Protein AF-A0AA45BXU8-F1 (afdb_monomer_lite)

Secondary structure (DSSP, 8-state):
-EEE-SS-E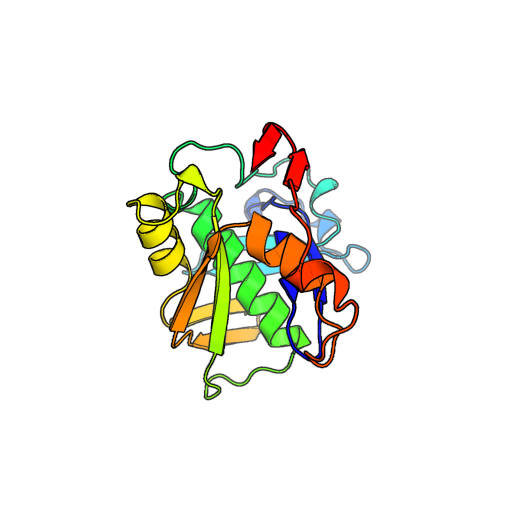EE--SEEEEGGGS-TTSSSSSSSEEEEEETTEEEEEEGGGGG-SS-EESSSSTTGGGSHHHHHHHHHHHHHHHHHHT--TTS-EEEEEEE-GGGTTSHHHHHHHHHHSEEEEEEETTEEEEEEEEEEEEEEHHHHHHHHHHB-TTSSBS-GGGGTS----EEE-SS-EEE-

Structure (mmCIF, N/CA/C/O backbone):
data_AF-A0AA45BXU8-F1
#
_entry.id   AF-A0AA45BXU8-F1
#
loop_
_atom_site.group_PDB
_atom_site.id
_atom_site.type_symbol
_atom_site.label_atom_id
_atom_site.label_alt_id
_atom_site.label_comp_id
_atom_site.label_asym_id
_atom_site.label_entity_id
_atom_site.label_seq_id
_atom_site.pdbx_PDB_ins_code
_atom_site.Cartn_x
_atom_site.Cartn_y
_atom_site.Cartn_z
_atom_site.occupancy
_atom_site.B_iso_or_equiv
_atom_site.auth_seq_id
_atom_site.auth_comp_id
_atom_site.auth_asym_id
_atom_site.auth_atom_id
_atom_site.pdbx_PDB_model_num
ATOM 1 N N . ILE A 1 1 ? -5.504 3.250 -3.584 1.00 83.56 1 ILE A N 1
ATOM 2 C CA . ILE A 1 1 ? -4.511 2.221 -3.214 1.00 83.56 1 ILE A CA 1
ATOM 3 C C . ILE A 1 1 ? -4.875 0.910 -3.882 1.00 83.56 1 ILE A C 1
ATOM 5 O O . ILE A 1 1 ? -6.019 0.474 -3.782 1.00 83.56 1 ILE A O 1
ATOM 9 N N . LYS A 1 2 ? -3.913 0.316 -4.586 1.00 89.00 2 LYS A N 1
ATOM 10 C CA . LYS A 1 2 ? -3.994 -1.038 -5.136 1.00 89.00 2 LYS A CA 1
ATOM 11 C C . LYS A 1 2 ? -3.073 -1.924 -4.294 1.00 89.00 2 LYS A C 1
ATOM 13 O O . LYS A 1 2 ? -2.014 -1.458 -3.895 1.00 89.00 2 LYS A O 1
ATOM 18 N N . GLY A 1 3 ? -3.480 -3.154 -4.011 1.00 89.88 3 GLY A N 1
ATOM 19 C CA . GLY A 1 3 ? -2.660 -4.121 -3.283 1.00 89.88 3 GLY A CA 1
ATOM 20 C C . GLY A 1 3 ? -3.003 -5.543 -3.704 1.00 89.88 3 GLY A C 1
ATOM 21 O O . GLY A 1 3 ? -4.154 -5.824 -4.060 1.00 89.88 3 GLY A O 1
ATOM 22 N N . ARG A 1 4 ? -2.004 -6.424 -3.691 1.00 90.25 4 ARG A N 1
ATOM 23 C CA . ARG A 1 4 ? -2.122 -7.828 -4.088 1.00 90.25 4 ARG A CA 1
ATOM 24 C C . ARG A 1 4 ? -1.185 -8.695 -3.248 1.00 90.25 4 ARG A C 1
ATOM 26 O O . ARG A 1 4 ? -0.083 -8.272 -2.928 1.00 90.25 4 ARG A O 1
ATOM 33 N N . SER A 1 5 ? -1.650 -9.890 -2.926 1.00 88.94 5 SER A N 1
ATOM 34 C CA . SER A 1 5 ? -0.895 -11.047 -2.455 1.00 88.94 5 SER A CA 1
ATOM 35 C C . SER A 1 5 ? -1.182 -12.230 -3.392 1.00 88.94 5 SER A C 1
ATOM 37 O O . SER A 1 5 ? -1.938 -12.089 -4.359 1.00 88.94 5 SER A O 1
ATOM 39 N N . GLU A 1 6 ? -0.627 -13.403 -3.092 1.00 83.94 6 GLU A N 1
ATOM 40 C CA . GLU A 1 6 ? -0.895 -14.644 -3.833 1.00 83.94 6 GLU A CA 1
ATOM 41 C C . GLU A 1 6 ? -2.399 -14.973 -3.906 1.00 83.94 6 GLU A C 1
ATOM 43 O O . GLU A 1 6 ? -2.913 -15.362 -4.951 1.00 83.94 6 GLU A O 1
ATOM 48 N N . VAL A 1 7 ? -3.133 -14.744 -2.812 1.00 87.56 7 VAL A N 1
ATOM 49 C CA . VAL A 1 7 ? -4.525 -15.209 -2.660 1.00 87.56 7 VAL A CA 1
ATOM 50 C C . VAL A 1 7 ? -5.562 -14.087 -2.599 1.00 87.56 7 VAL A C 1
ATOM 52 O O . VAL A 1 7 ? -6.766 -14.354 -2.601 1.00 87.56 7 VAL A O 1
ATOM 55 N N . ALA A 1 8 ? -5.137 -12.825 -2.518 1.00 88.56 8 ALA A N 1
ATOM 56 C CA . ALA A 1 8 ? -6.043 -11.688 -2.404 1.00 88.56 8 ALA A CA 1
ATOM 57 C C . ALA A 1 8 ? -5.556 -10.483 -3.208 1.00 88.56 8 ALA A C 1
ATOM 59 O O . ALA A 1 8 ? -4.375 -10.168 -3.256 1.00 88.56 8 ALA A O 1
ATOM 60 N N . SER A 1 9 ? -6.486 -9.734 -3.791 1.00 89.94 9 SER A N 1
ATOM 61 C CA . SER A 1 9 ? -6.191 -8.443 -4.409 1.00 89.94 9 SER A CA 1
ATOM 62 C C . SER A 1 9 ? -7.320 -7.453 -4.156 1.00 89.94 9 SER A C 1
ATOM 64 O O . SER A 1 9 ? -8.435 -7.816 -3.765 1.00 89.94 9 SER A O 1
ATOM 66 N N . GLY A 1 10 ? -7.035 -6.166 -4.323 1.00 86.06 10 GLY A N 1
ATOM 67 C CA . GLY A 1 10 ? -8.051 -5.143 -4.164 1.00 86.06 10 GLY A CA 1
ATOM 68 C C . GLY A 1 10 ? -7.604 -3.758 -4.586 1.00 86.06 10 GLY A C 1
ATOM 69 O O . GLY A 1 10 ? -6.422 -3.418 -4.585 1.00 86.06 10 GLY A O 1
ATOM 70 N N . VAL A 1 11 ? -8.603 -2.941 -4.908 1.00 87.94 11 VAL A N 1
ATOM 71 C CA . VAL A 1 11 ? -8.450 -1.508 -5.140 1.00 87.94 11 VAL A CA 1
ATOM 72 C C . VAL A 1 11 ? -9.391 -0.783 -4.194 1.00 87.94 11 VAL A C 1
ATOM 74 O O . VAL A 1 11 ? -10.600 -1.029 -4.200 1.00 87.94 11 VAL A O 1
ATOM 77 N N . LEU A 1 12 ? -8.831 0.090 -3.366 1.00 85.75 12 LEU A N 1
ATOM 78 C CA . LEU A 1 12 ? -9.562 0.877 -2.380 1.00 85.75 12 LEU A CA 1
ATOM 79 C C . LEU A 1 12 ? -9.183 2.361 -2.476 1.00 85.75 12 LEU A C 1
ATOM 81 O O . LEU A 1 12 ? -8.068 2.678 -2.902 1.00 85.75 12 LEU A O 1
ATOM 85 N N . PRO A 1 13 ? -10.083 3.293 -2.115 1.00 88.81 13 PRO A N 1
ATOM 86 C CA . PRO A 1 13 ? -9.805 4.724 -2.217 1.00 88.81 13 PRO A CA 1
ATOM 87 C C . PRO A 1 13 ? -8.623 5.157 -1.342 1.00 88.81 13 PRO A C 1
ATOM 89 O O . PRO A 1 13 ? -8.432 4.642 -0.242 1.00 88.81 13 PRO A O 1
ATOM 92 N N . SER A 1 14 ? -7.839 6.128 -1.818 1.00 91.75 14 SER A N 1
ATOM 93 C CA . SER A 1 14 ? -6.721 6.721 -1.065 1.00 91.75 14 SER A CA 1
ATOM 94 C C . SER A 1 14 ? -7.212 7.844 -0.141 1.00 91.75 14 SER A C 1
ATOM 96 O O . SER A 1 14 ? -6.786 8.994 -0.239 1.00 91.75 14 SER A O 1
ATOM 98 N N . LEU A 1 15 ? -8.190 7.490 0.690 1.00 93.56 15 LEU A N 1
ATOM 99 C CA . LEU A 1 15 ? -8.898 8.352 1.630 1.00 93.56 15 LEU A CA 1
ATOM 100 C C . LEU A 1 15 ? -8.886 7.683 3.004 1.00 93.56 15 LEU A C 1
ATOM 102 O O . LEU A 1 15 ? -8.886 6.459 3.060 1.00 93.56 15 LEU A O 1
ATOM 106 N N . VAL A 1 16 ? -8.956 8.443 4.088 1.00 94.44 16 VAL A N 1
ATOM 107 C CA . VAL A 1 16 ? -9.160 7.920 5.448 1.00 94.44 16 VAL A CA 1
ATOM 108 C C . VAL A 1 16 ? -10.005 8.905 6.253 1.00 94.44 16 VAL A C 1
ATOM 110 O O . VAL A 1 16 ? -9.943 10.103 5.999 1.00 94.44 16 VAL A O 1
ATOM 113 N N . ALA A 1 17 ? -10.803 8.426 7.204 1.00 94.88 17 ALA A N 1
ATOM 114 C CA . ALA A 1 17 ? -11.528 9.280 8.147 1.00 94.88 17 ALA A CA 1
ATOM 115 C C . ALA A 1 17 ? -11.187 8.888 9.585 1.00 94.88 17 ALA A C 1
ATOM 117 O O . ALA A 1 17 ? -10.946 7.710 9.859 1.00 94.88 17 ALA A O 1
ATOM 118 N N . PHE A 1 18 ? -11.211 9.843 10.513 1.00 94.75 18 PHE A N 1
ATOM 119 C CA . PHE A 1 18 ? -11.207 9.513 11.936 1.00 94.75 18 PHE A CA 1
ATOM 120 C C . PHE A 1 18 ? -12.594 9.034 12.344 1.00 94.75 18 PHE A C 1
ATOM 122 O O . PHE A 1 18 ? -13.598 9.648 11.990 1.00 94.75 18 PHE A O 1
ATOM 129 N N . LYS A 1 19 ? -12.671 7.969 13.142 1.00 92.19 19 LYS A N 1
ATOM 130 C CA . LYS A 1 19 ? -13.958 7.392 13.553 1.00 92.19 19 LYS A CA 1
ATOM 131 C C . LYS A 1 19 ? -14.836 8.382 14.322 1.00 92.19 19 LYS A C 1
ATOM 133 O O . LYS A 1 19 ? -16.042 8.368 14.134 1.00 92.19 19 LYS A O 1
ATOM 138 N N . LYS A 1 20 ? -14.236 9.269 15.125 1.00 90.31 20 LYS A N 1
ATOM 139 C CA . LYS A 1 20 ? -14.942 10.339 15.858 1.00 90.31 20 LYS A CA 1
ATOM 140 C C . LYS A 1 20 ? -15.700 11.321 14.949 1.00 90.31 20 LYS A C 1
ATOM 142 O O . LYS A 1 20 ? -16.683 11.903 15.390 1.00 90.31 20 LYS A O 1
ATOM 147 N N . ASP A 1 21 ? -15.253 11.475 13.703 1.00 87.56 21 ASP A N 1
ATOM 148 C CA . ASP A 1 21 ? -15.833 12.400 12.724 1.00 87.56 21 ASP A CA 1
ATOM 149 C C . ASP A 1 21 ? -16.851 11.675 11.815 1.00 87.56 21 ASP A C 1
ATOM 151 O O . ASP A 1 21 ? -17.600 12.294 11.061 1.00 87.56 21 ASP A O 1
ATOM 155 N N . VAL A 1 22 ? -16.932 10.341 11.913 1.00 85.00 22 VAL A N 1
ATOM 156 C CA . VAL A 1 22 ? -17.924 9.521 11.213 1.00 85.00 22 VAL A CA 1
ATOM 157 C C . VAL A 1 22 ? -19.119 9.285 12.136 1.00 85.00 22 VAL A C 1
ATOM 159 O O . VAL A 1 22 ? -19.016 8.579 13.134 1.00 85.00 22 VAL A O 1
ATOM 162 N N . GLY A 1 23 ? -20.283 9.839 11.787 1.00 70.69 23 GLY A N 1
ATOM 163 C CA . GLY A 1 23 ? -21.518 9.598 12.542 1.00 70.69 23 GLY A CA 1
ATOM 164 C C . GLY A 1 23 ? -21.863 8.103 12.663 1.00 70.69 23 GLY A C 1
ATOM 165 O O . GLY A 1 23 ? -21.676 7.335 11.714 1.00 70.69 23 GLY A O 1
ATOM 166 N N . GLU A 1 24 ? -22.418 7.695 13.812 1.00 64.88 24 GLU A N 1
ATOM 167 C CA . GLU A 1 24 ? -22.725 6.290 14.160 1.00 64.88 24 GLU A CA 1
ATOM 168 C C . GLU A 1 24 ? -23.607 5.558 13.128 1.00 64.88 24 GLU A C 1
ATOM 170 O O . GLU A 1 24 ? -23.574 4.334 13.008 1.00 64.88 24 GLU A O 1
ATOM 175 N N . SER A 1 25 ? -24.381 6.297 12.334 1.00 56.91 25 SER A N 1
ATOM 176 C CA . SER A 1 25 ? -25.284 5.770 11.311 1.00 56.91 25 SER A CA 1
ATOM 177 C C . SER A 1 25 ? -24.583 5.218 10.060 1.00 56.91 25 SER A C 1
ATOM 179 O O . SER A 1 25 ? -25.216 4.498 9.287 1.00 56.91 25 SER A O 1
ATOM 181 N N . ILE A 1 26 ? -23.290 5.502 9.852 1.00 62.19 26 ILE A N 1
ATOM 182 C CA . ILE A 1 26 ? -22.542 5.079 8.652 1.00 62.19 26 ILE A CA 1
ATOM 183 C C . ILE A 1 26 ? -21.816 3.734 8.853 1.00 62.19 26 ILE A C 1
ATOM 185 O O . ILE A 1 26 ? -21.574 3.016 7.884 1.00 62.19 26 ILE A O 1
ATOM 189 N N . THR A 1 27 ? -21.510 3.327 10.085 1.00 58.97 27 THR A N 1
ATOM 190 C CA . THR A 1 27 ? -20.783 2.074 10.391 1.00 58.97 27 THR A CA 1
ATOM 191 C C . THR A 1 27 ? -21.700 0.853 10.572 1.00 58.97 27 THR A C 1
ATOM 193 O O . THR A 1 27 ? -21.232 -0.278 10.701 1.00 58.97 27 THR A O 1
ATOM 196 N N . GLY A 1 28 ? -23.024 1.043 10.537 1.00 52.50 28 GLY A N 1
ATOM 197 C CA . GLY A 1 28 ? -24.012 -0.016 10.750 1.00 52.50 28 GLY A CA 1
ATOM 198 C C . GLY A 1 28 ? -24.241 -0.932 9.539 1.00 52.50 28 GLY A C 1
ATOM 199 O O . GLY A 1 28 ? -24.921 -0.542 8.596 1.00 52.50 28 GLY A O 1
ATOM 200 N N . LYS A 1 29 ? -23.727 -2.174 9.613 1.00 54.59 29 LYS A N 1
ATOM 201 C CA . LYS A 1 29 ? -24.081 -3.450 8.919 1.00 54.59 29 LYS A CA 1
ATOM 202 C C . LYS A 1 29 ? -24.378 -3.492 7.399 1.00 54.59 29 LYS A C 1
ATOM 204 O O . LYS A 1 29 ? -24.478 -4.591 6.859 1.00 54.59 29 LYS A O 1
ATOM 209 N N . LYS A 1 30 ? -24.489 -2.373 6.681 1.00 61.16 30 LYS A N 1
ATOM 210 C CA . LYS A 1 30 ? -24.724 -2.310 5.222 1.00 61.16 30 LYS A CA 1
ATOM 211 C C . LYS A 1 30 ? -23.638 -1.559 4.448 1.00 61.16 30 LYS A C 1
ATOM 213 O O . LYS A 1 30 ? -23.705 -1.519 3.221 1.00 61.16 30 LYS A O 1
ATOM 218 N N . THR A 1 31 ? -22.647 -0.990 5.125 1.00 73.44 31 THR A N 1
ATOM 219 C CA . THR A 1 31 ? -21.518 -0.304 4.489 1.00 73.44 31 THR A CA 1
ATOM 220 C C . THR A 1 31 ? -20.295 -1.214 4.444 1.00 73.44 31 THR A C 1
ATOM 222 O O . THR A 1 31 ? -20.029 -1.989 5.359 1.00 73.44 31 THR A O 1
ATOM 225 N N . LYS A 1 32 ? -19.531 -1.141 3.352 1.00 85.75 32 LYS A N 1
ATOM 226 C CA . LYS A 1 32 ? -18.240 -1.829 3.184 1.00 85.75 32 LYS A CA 1
ATOM 227 C C . LYS A 1 32 ? -17.118 -1.022 3.841 1.00 85.75 32 LYS A C 1
ATOM 229 O O . LYS A 1 32 ? -16.122 -0.703 3.187 1.00 85.75 32 LYS A O 1
ATOM 234 N N . LEU A 1 33 ? -17.335 -0.652 5.099 1.00 90.00 33 LEU A N 1
ATOM 235 C CA . LEU A 1 33 ? -16.407 0.072 5.959 1.00 90.00 33 LEU A CA 1
ATOM 236 C C . LEU A 1 33 ? -15.994 -0.824 7.121 1.00 90.00 33 LEU A C 1
ATOM 238 O O . LEU A 1 33 ? -16.801 -1.606 7.619 1.00 90.00 33 LEU A O 1
ATOM 242 N N . LYS A 1 34 ? -14.744 -0.680 7.542 1.00 92.44 34 LYS A N 1
ATOM 243 C CA . LYS A 1 34 ? -14.193 -1.294 8.745 1.00 92.44 34 LYS A CA 1
ATOM 244 C C . LYS A 1 34 ? -13.594 -0.219 9.637 1.00 92.44 34 LYS A C 1
ATOM 246 O O . LYS A 1 34 ? -13.279 0.886 9.179 1.00 92.44 34 LYS A O 1
ATOM 251 N N . THR A 1 35 ? -13.437 -0.567 10.901 1.00 94.62 35 THR A N 1
ATOM 252 C CA . THR A 1 35 ? -12.762 0.255 11.901 1.00 94.62 35 THR A CA 1
ATOM 253 C C . THR A 1 35 ? -11.330 -0.220 12.088 1.00 94.62 35 THR A C 1
ATOM 255 O O . THR A 1 35 ? -11.056 -1.421 12.075 1.00 94.62 35 THR A O 1
ATOM 258 N N . TYR A 1 36 ? -10.418 0.732 12.246 1.00 96.56 36 TYR A N 1
ATOM 259 C CA . TYR A 1 36 ? -8.993 0.484 12.415 1.00 96.56 36 TYR A CA 1
ATOM 260 C C . TYR A 1 36 ? -8.477 1.297 13.597 1.00 96.56 36 TYR A C 1
ATOM 262 O O . TYR A 1 36 ? -8.770 2.482 13.681 1.00 96.56 36 TYR A O 1
ATOM 270 N N . GLU A 1 37 ? -7.700 0.700 14.493 1.00 97.62 37 GLU A N 1
ATOM 271 C CA . GLU A 1 37 ? -7.041 1.408 15.594 1.00 97.62 37 GLU A CA 1
ATOM 272 C C . GLU A 1 37 ? -5.526 1.259 15.458 1.00 97.62 37 GLU A C 1
ATOM 274 O O . GLU A 1 37 ? -5.015 0.139 15.340 1.00 97.62 37 GLU A O 1
ATOM 279 N N . ILE A 1 38 ? -4.823 2.389 15.486 1.00 96.94 38 ILE A N 1
ATOM 280 C CA . ILE A 1 38 ? -3.360 2.477 15.454 1.00 96.94 38 ILE A CA 1
ATOM 281 C C . ILE A 1 38 ? -2.954 3.450 16.554 1.00 96.94 38 ILE A C 1
ATOM 283 O O . ILE A 1 38 ? -3.457 4.570 16.588 1.00 96.94 38 ILE A O 1
ATOM 287 N N . GLU A 1 39 ? -2.091 3.006 17.471 1.00 94.56 39 GLU A N 1
ATOM 288 C CA . GLU A 1 39 ? -1.591 3.826 18.591 1.00 94.56 39 GLU A CA 1
ATOM 289 C C . GLU A 1 39 ? -2.713 4.509 19.407 1.00 94.56 39 GLU A C 1
ATOM 291 O O . GLU A 1 39 ? -2.581 5.635 19.875 1.00 94.56 39 GLU A O 1
ATOM 296 N N . GLY A 1 40 ? -3.851 3.823 19.569 1.00 95.06 40 GLY A N 1
ATOM 297 C CA . GLY A 1 40 ? -5.015 4.329 20.307 1.00 95.06 40 GLY A CA 1
ATOM 298 C C . GLY A 1 40 ? -5.902 5.315 19.537 1.00 95.06 40 GLY A C 1
ATOM 299 O O . GLY A 1 40 ? -6.911 5.763 20.077 1.00 95.06 40 GLY A O 1
ATOM 300 N N . ILE A 1 41 ? -5.575 5.638 18.283 1.00 96.88 41 ILE A N 1
ATOM 301 C CA . ILE A 1 41 ? -6.396 6.490 17.416 1.00 96.88 41 ILE A CA 1
ATOM 302 C C . ILE A 1 41 ? -7.253 5.610 16.505 1.00 96.88 41 ILE A C 1
ATOM 304 O O . ILE A 1 41 ? -6.738 4.725 15.819 1.00 96.88 41 ILE A O 1
ATOM 308 N N . GLU A 1 42 ? -8.563 5.868 16.483 1.00 96.00 42 GLU A N 1
ATOM 309 C CA . GLU A 1 42 ? -9.522 5.118 15.672 1.00 96.00 42 GLU A CA 1
ATOM 310 C C . GLU A 1 42 ? -9.823 5.794 14.324 1.00 96.00 42 GLU A C 1
ATOM 312 O O . GLU A 1 42 ? -10.183 6.974 14.241 1.00 96.00 42 GLU A O 1
ATOM 317 N N . TYR A 1 43 ? -9.775 4.991 13.268 1.00 96.19 43 TYR A N 1
ATOM 318 C CA . TYR A 1 43 ? -9.992 5.354 11.877 1.00 96.19 43 TYR A CA 1
ATOM 319 C C . TYR A 1 43 ? -11.090 4.494 11.250 1.00 96.19 43 TYR A C 1
ATOM 321 O O . TYR A 1 43 ? -11.390 3.384 11.700 1.00 96.19 43 TYR A O 1
ATOM 329 N N . VAL A 1 44 ? -11.666 4.997 10.163 1.00 94.31 44 VAL A N 1
ATOM 330 C CA . VAL A 1 44 ? -12.617 4.282 9.312 1.00 94.31 44 VAL A CA 1
ATOM 331 C C . VAL A 1 44 ? -12.077 4.255 7.891 1.00 94.31 44 VAL A C 1
ATOM 333 O O . VAL A 1 44 ? -11.677 5.284 7.339 1.00 94.31 44 VAL A O 1
ATOM 336 N N . TRP A 1 45 ? -12.085 3.067 7.287 1.00 94.50 45 TRP A N 1
ATOM 337 C CA . TRP A 1 45 ? -11.667 2.881 5.903 1.00 94.50 45 TRP A CA 1
ATOM 338 C C . TRP A 1 45 ? -12.391 1.715 5.228 1.00 94.50 45 TRP A C 1
ATOM 340 O O . TRP A 1 45 ? -12.908 0.808 5.880 1.00 94.50 45 TRP A O 1
ATOM 350 N N . GLY A 1 46 ? -12.455 1.746 3.900 1.00 91.88 46 GLY A N 1
ATOM 351 C CA . GLY A 1 46 ? -13.086 0.706 3.096 1.00 91.88 46 GLY A CA 1
ATOM 352 C C . GLY A 1 46 ? -13.635 1.241 1.780 1.00 91.88 46 GLY A C 1
ATOM 353 O O . GLY A 1 46 ? -13.445 2.403 1.430 1.00 91.88 46 GLY A O 1
ATOM 354 N N . LYS A 1 47 ? -14.339 0.392 1.026 1.00 89.75 47 LYS A N 1
ATOM 355 C CA . LYS A 1 47 ? -14.826 0.745 -0.321 1.00 89.75 47 LYS A CA 1
ATOM 356 C C . LYS A 1 47 ? -15.815 1.912 -0.292 1.00 89.75 47 LYS A C 1
ATOM 358 O O . LYS A 1 47 ? -15.835 2.718 -1.213 1.00 89.75 47 LYS A O 1
ATOM 363 N N . ASP A 1 48 ? -16.613 1.994 0.766 1.00 91.00 48 ASP A N 1
ATOM 364 C CA . ASP A 1 48 ? -17.653 3.011 0.929 1.00 91.00 48 ASP A CA 1
ATOM 365 C C . ASP A 1 48 ? -17.150 4.303 1.599 1.00 91.00 48 ASP A C 1
ATOM 367 O O . ASP A 1 48 ? -17.960 5.164 1.931 1.00 91.00 48 ASP A O 1
ATOM 371 N N . ILE A 1 49 ? -15.832 4.480 1.776 1.00 91.25 49 ILE A N 1
ATOM 372 C CA . ILE A 1 49 ? -15.264 5.684 2.416 1.00 91.25 49 ILE A CA 1
ATOM 373 C C . ILE A 1 49 ? -15.601 6.960 1.640 1.00 91.25 49 ILE A C 1
ATOM 375 O O . ILE A 1 49 ? -15.759 8.017 2.230 1.00 91.25 49 ILE A O 1
ATOM 379 N N . THR A 1 50 ? -15.829 6.859 0.330 1.00 89.62 50 THR A N 1
ATOM 380 C CA . THR A 1 50 ? -16.267 7.979 -0.519 1.00 89.62 50 THR A CA 1
ATOM 381 C C . THR A 1 50 ? -17.665 8.506 -0.176 1.00 89.62 50 THR A C 1
ATOM 383 O O . THR A 1 50 ? -18.072 9.529 -0.714 1.00 89.62 50 THR A O 1
ATOM 386 N N . LYS A 1 51 ? -18.433 7.795 0.663 1.00 88.56 51 LYS A N 1
ATOM 387 C CA . LYS A 1 51 ? -19.756 8.220 1.151 1.00 88.56 51 LYS A CA 1
ATOM 388 C C . LYS A 1 51 ? -19.677 8.975 2.482 1.00 88.56 51 LYS A C 1
ATOM 390 O O . LYS A 1 51 ? -20.689 9.507 2.934 1.00 88.56 51 LYS A O 1
ATOM 395 N N . VAL A 1 52 ? -18.510 8.988 3.122 1.00 88.62 52 VAL A N 1
ATOM 396 C CA . VAL A 1 52 ? -18.247 9.762 4.338 1.00 88.62 52 VAL A CA 1
ATOM 397 C C . VAL A 1 52 ? -17.940 11.203 3.930 1.00 88.62 52 VAL A C 1
ATOM 399 O O . VAL A 1 52 ? -17.243 11.425 2.943 1.00 88.62 52 VAL A O 1
ATOM 402 N N . LYS A 1 53 ? -18.486 12.180 4.663 1.00 85.81 53 LYS A N 1
ATOM 403 C CA . LYS A 1 53 ? -18.280 13.607 4.368 1.00 85.81 53 LYS A CA 1
ATOM 404 C C . LYS A 1 53 ? -16.866 14.063 4.721 1.00 85.81 53 LYS A C 1
ATOM 406 O O . LYS A 1 53 ? -16.170 14.600 3.868 1.00 85.81 53 LYS A O 1
ATOM 411 N N . ASP A 1 54 ? -16.456 13.818 5.961 1.00 89.44 54 ASP A N 1
ATOM 412 C CA . ASP A 1 54 ? -15.191 14.304 6.509 1.00 89.44 54 ASP A CA 1
ATOM 413 C C . ASP A 1 54 ? -14.092 13.253 6.308 1.00 89.44 54 ASP A C 1
ATOM 415 O O . ASP A 1 54 ? -13.833 12.399 7.158 1.00 89.44 54 ASP A O 1
ATOM 419 N N . VAL A 1 55 ? -13.493 13.275 5.116 1.00 92.06 55 VAL A N 1
ATOM 420 C CA . VAL A 1 55 ? -12.412 12.369 4.701 1.00 92.06 55 VAL A CA 1
ATOM 421 C C . VAL A 1 55 ? -11.149 13.143 4.347 1.00 92.06 55 VAL A C 1
ATOM 423 O O . VAL A 1 55 ? -11.197 14.240 3.794 1.00 92.06 55 VAL A O 1
ATOM 426 N N . PHE A 1 56 ? -10.004 12.523 4.600 1.00 92.00 56 PHE A N 1
ATOM 427 C CA . PHE A 1 56 ? -8.686 13.050 4.279 1.00 92.00 56 PHE A CA 1
ATOM 428 C C . PHE A 1 56 ? -8.084 12.268 3.116 1.00 92.00 56 PHE A C 1
ATOM 430 O O . PHE A 1 56 ? -7.957 11.044 3.181 1.00 92.00 56 PHE A O 1
ATOM 437 N N . ALA A 1 57 ? -7.696 12.970 2.053 1.00 89.44 57 ALA A N 1
ATOM 438 C CA . ALA A 1 57 ? -6.909 12.400 0.966 1.00 89.44 57 ALA A CA 1
ATOM 439 C C . ALA A 1 57 ? -5.443 12.247 1.382 1.00 89.44 57 ALA A C 1
ATOM 441 O O . ALA A 1 57 ? -4.905 13.112 2.062 1.00 89.44 57 ALA A O 1
ATOM 442 N N . THR A 1 58 ? -4.780 11.174 0.947 1.00 86.00 58 THR A N 1
ATOM 443 C CA . THR A 1 58 ? -3.377 10.890 1.321 1.00 86.00 58 THR A CA 1
ATOM 444 C C . THR A 1 58 ? -2.380 11.009 0.164 1.00 86.00 58 THR A C 1
ATOM 446 O O . THR A 1 58 ? -1.194 10.759 0.345 1.00 86.00 58 THR A O 1
ATOM 449 N N . TYR A 1 59 ? -2.836 11.367 -1.040 1.00 77.69 59 TYR A N 1
ATOM 450 C CA . TYR A 1 59 ? -2.043 11.271 -2.276 1.00 77.69 59 TYR A CA 1
ATOM 451 C C . TYR A 1 59 ? -1.550 12.612 -2.842 1.00 77.69 59 TYR A C 1
ATOM 453 O O . TYR A 1 59 ? -0.712 12.595 -3.740 1.00 77.69 59 TYR A O 1
ATOM 461 N N . GLY A 1 60 ? -2.061 13.747 -2.350 1.00 71.44 60 GLY A N 1
ATOM 462 C CA . GLY A 1 60 ? -1.878 15.068 -2.972 1.00 71.44 60 GLY A CA 1
ATOM 463 C C . GLY A 1 60 ? -0.785 15.960 -2.375 1.00 71.44 60 GLY A C 1
ATOM 464 O O . GLY A 1 60 ? -0.653 17.103 -2.803 1.00 71.44 60 GLY A O 1
ATOM 465 N N . PHE A 1 61 ? -0.029 15.486 -1.384 1.00 73.62 61 PHE A N 1
ATOM 466 C CA . PHE A 1 61 ? 0.964 16.305 -0.683 1.00 73.62 61 PHE A CA 1
ATOM 467 C C . PHE A 1 61 ? 2.373 16.121 -1.256 1.00 73.62 61 PHE A C 1
ATOM 469 O O . PHE A 1 61 ? 2.791 15.004 -1.564 1.00 73.62 61 PHE A O 1
ATOM 476 N N . GLN A 1 62 ? 3.126 17.220 -1.344 1.00 72.81 62 GLN A N 1
ATOM 477 C CA . GLN A 1 62 ? 4.582 17.164 -1.492 1.00 72.81 62 GLN A CA 1
ATOM 478 C C . GLN A 1 62 ? 5.167 16.447 -0.268 1.00 72.81 62 GLN A C 1
ATOM 480 O O . GLN A 1 62 ? 4.719 16.697 0.848 1.00 72.81 62 GLN A O 1
ATOM 485 N N . ASN A 1 63 ? 6.129 15.542 -0.466 1.00 83.81 63 ASN A N 1
ATOM 486 C CA . ASN A 1 63 ? 6.683 14.687 0.597 1.00 83.81 63 ASN A CA 1
ATOM 487 C C . ASN A 1 63 ? 5.646 13.798 1.317 1.00 83.81 63 ASN A C 1
ATOM 489 O O . ASN A 1 63 ? 5.817 13.474 2.493 1.00 83.81 63 ASN A O 1
ATOM 493 N N . ARG A 1 64 ? 4.592 13.353 0.612 1.00 87.31 64 ARG A N 1
ATOM 494 C CA . ARG A 1 64 ? 3.506 12.509 1.156 1.00 87.31 64 ARG A CA 1
ATOM 495 C C . ARG A 1 64 ? 3.964 11.330 2.019 1.00 87.31 64 ARG A C 1
ATOM 497 O O . ARG A 1 64 ? 3.257 10.979 2.950 1.00 87.31 64 ARG A O 1
ATOM 504 N N . TYR A 1 65 ? 5.125 10.729 1.758 1.00 92.62 65 TYR A N 1
ATOM 505 C CA . TYR A 1 65 ? 5.630 9.582 2.527 1.00 92.62 65 TYR A CA 1
ATOM 506 C C . TYR A 1 65 ? 5.963 9.939 3.987 1.00 92.62 65 TYR A C 1
ATOM 508 O O . TYR A 1 65 ? 5.880 9.093 4.879 1.00 92.62 65 TYR A O 1
ATOM 516 N N . LYS A 1 66 ? 6.269 11.212 4.265 1.00 92.44 66 LYS A N 1
ATOM 517 C CA . LYS A 1 66 ? 6.499 11.716 5.625 1.00 92.44 66 LYS A CA 1
ATOM 518 C C . LYS A 1 66 ? 5.194 12.040 6.357 1.00 92.44 66 LYS A C 1
ATOM 520 O O . LYS A 1 66 ? 5.198 12.087 7.588 1.00 92.44 66 LYS A O 1
ATOM 525 N N . GLU A 1 67 ? 4.088 12.205 5.633 1.00 93.31 67 GLU A N 1
ATOM 526 C CA . GLU A 1 67 ? 2.809 12.616 6.206 1.00 93.31 67 GLU A CA 1
ATOM 527 C C . GLU A 1 67 ? 2.211 11.527 7.112 1.00 93.31 67 GLU A C 1
ATOM 529 O O . GLU A 1 67 ? 2.075 10.371 6.691 1.00 93.31 67 GLU A O 1
ATOM 534 N N . PRO A 1 68 ? 1.769 11.865 8.339 1.00 92.81 68 PRO A N 1
ATOM 535 C CA . PRO A 1 68 ? 1.219 10.885 9.276 1.00 92.81 68 PRO A CA 1
ATOM 536 C C . PRO A 1 68 ? 0.067 10.058 8.693 1.00 92.81 68 PRO A C 1
ATOM 538 O O . PRO A 1 68 ? 0.026 8.838 8.853 1.00 92.81 68 PRO A O 1
ATOM 541 N N . LEU A 1 69 ? -0.845 10.696 7.952 1.00 93.31 69 LEU A N 1
ATOM 542 C CA . LEU A 1 69 ? -1.996 10.010 7.358 1.00 93.31 69 LEU A CA 1
ATOM 543 C C . LEU A 1 69 ? -1.607 9.043 6.231 1.00 93.31 69 LEU A C 1
ATOM 545 O O . LE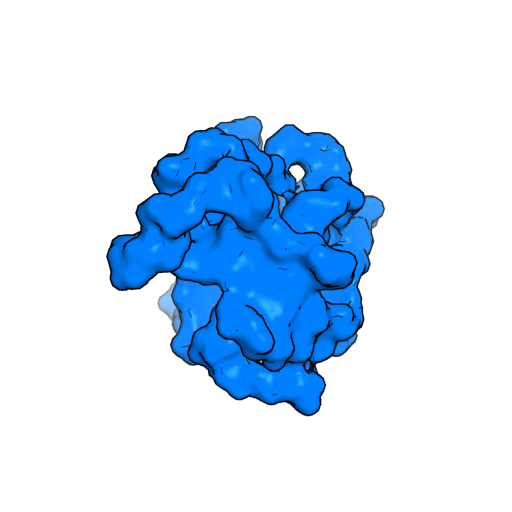U A 1 69 ? -2.312 8.058 6.011 1.00 93.31 69 LEU A O 1
ATOM 549 N N . TYR A 1 70 ? -0.482 9.274 5.548 1.00 93.88 70 TYR A N 1
ATOM 550 C CA . TYR A 1 70 ? 0.047 8.324 4.572 1.00 93.88 70 TYR A CA 1
ATOM 551 C C . TYR A 1 70 ? 0.518 7.039 5.264 1.00 93.88 70 TYR A C 1
ATOM 553 O O . TYR A 1 70 ? 0.162 5.935 4.840 1.00 93.88 70 TYR A O 1
ATOM 561 N N . LYS A 1 71 ? 1.251 7.175 6.376 1.00 94.81 71 LYS A N 1
ATOM 562 C CA . LYS 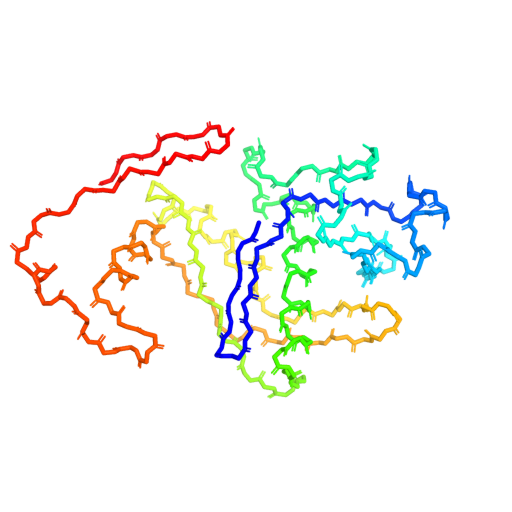A 1 71 ? 1.739 6.043 7.184 1.00 94.81 71 LYS A CA 1
ATOM 563 C C . LYS A 1 71 ? 0.594 5.242 7.804 1.00 94.81 71 LYS A C 1
ATOM 565 O O . LYS A 1 71 ? 0.588 4.010 7.748 1.00 94.81 71 LYS A O 1
ATOM 570 N N . VAL A 1 72 ? -0.413 5.944 8.327 1.00 95.75 72 VAL A N 1
ATOM 571 C CA . VAL A 1 72 ? -1.652 5.344 8.845 1.00 95.75 72 VAL A CA 1
ATOM 572 C C . VAL A 1 72 ? -2.336 4.520 7.764 1.00 95.75 72 VAL A C 1
ATOM 574 O O . VAL A 1 72 ? -2.615 3.340 7.968 1.00 95.75 72 VAL A O 1
ATOM 577 N N . LEU A 1 73 ? -2.585 5.114 6.595 1.00 95.31 73 LEU A N 1
ATOM 578 C CA . LEU A 1 73 ? -3.309 4.426 5.536 1.00 95.31 73 LEU A CA 1
ATOM 579 C C . LEU A 1 73 ? -2.520 3.234 4.974 1.00 95.31 73 LEU A C 1
ATOM 581 O O . LEU A 1 73 ? -3.117 2.213 4.635 1.00 95.31 73 LEU A O 1
ATOM 585 N N . THR A 1 74 ? -1.191 3.333 4.934 1.00 95.12 74 THR A N 1
ATOM 586 C CA . THR A 1 74 ? -0.309 2.219 4.563 1.00 95.12 74 THR A CA 1
ATOM 587 C C . THR A 1 74 ? -0.439 1.056 5.545 1.00 95.12 74 THR A C 1
ATOM 589 O O . THR A 1 74 ? -0.708 -0.071 5.131 1.00 95.12 74 THR A O 1
ATOM 592 N N . SER A 1 75 ? -0.368 1.334 6.849 1.00 96.25 75 SER A N 1
ATOM 593 C CA . SER A 1 75 ? -0.547 0.317 7.895 1.00 96.25 75 SER A CA 1
ATOM 594 C C . SER A 1 75 ? -1.936 -0.332 7.838 1.00 96.25 75 SER A C 1
ATOM 596 O O . SER A 1 75 ? -2.069 -1.550 7.957 1.00 96.25 75 SER A O 1
ATOM 598 N N . ILE A 1 76 ? -2.982 0.465 7.596 1.00 96.25 76 ILE A N 1
ATOM 599 C CA . ILE A 1 76 ? -4.357 -0.013 7.394 1.00 96.25 76 ILE A CA 1
ATOM 600 C C . ILE A 1 76 ? -4.445 -0.945 6.175 1.00 96.25 76 ILE A C 1
ATOM 602 O O . ILE A 1 76 ? -5.063 -2.010 6.255 1.00 96.25 76 ILE A O 1
ATOM 606 N N . ALA A 1 77 ? -3.834 -0.562 5.050 1.00 94.62 77 ALA A N 1
ATOM 607 C CA . ALA A 1 77 ? -3.848 -1.350 3.822 1.00 94.62 77 ALA A CA 1
ATOM 608 C C . ALA A 1 77 ? -3.106 -2.686 3.987 1.00 94.62 77 ALA A C 1
ATOM 610 O O . ALA A 1 77 ? -3.633 -3.719 3.566 1.00 94.62 77 ALA A O 1
ATOM 611 N N . LEU A 1 78 ? -1.944 -2.681 4.651 1.00 95.25 78 LEU A N 1
ATOM 612 C CA . LEU A 1 78 ? -1.202 -3.895 5.004 1.00 95.25 78 LEU A CA 1
ATOM 613 C C . LEU A 1 78 ? -2.044 -4.822 5.883 1.00 95.25 78 LEU A C 1
ATOM 615 O O . LEU A 1 78 ? -2.194 -5.997 5.560 1.00 95.25 78 LEU A O 1
ATOM 619 N N . ALA A 1 79 ? -2.655 -4.300 6.948 1.00 95.38 79 ALA A N 1
ATOM 620 C CA . ALA A 1 79 ? -3.479 -5.100 7.851 1.00 95.38 79 ALA A CA 1
ATOM 621 C C . ALA A 1 79 ? -4.717 -5.698 7.155 1.00 95.38 79 ALA A C 1
ATOM 623 O O . ALA A 1 79 ? -5.053 -6.863 7.378 1.00 95.38 79 ALA A O 1
ATOM 624 N N . ASP A 1 80 ? -5.397 -4.937 6.288 1.00 93.75 80 ASP A N 1
ATOM 625 C CA . ASP A 1 80 ? -6.548 -5.444 5.529 1.00 93.75 80 ASP A CA 1
ATOM 626 C C . ASP A 1 80 ? -6.145 -6.544 4.533 1.00 93.75 80 ASP A C 1
ATOM 628 O O . ASP A 1 80 ? -6.847 -7.555 4.417 1.00 93.75 80 ASP A O 1
ATOM 632 N N . LEU A 1 81 ? -5.009 -6.383 3.846 1.00 93.75 81 LEU A N 1
ATOM 633 C CA . LEU A 1 81 ? -4.491 -7.393 2.925 1.00 93.75 81 LEU A CA 1
ATOM 634 C C . LEU A 1 81 ? -4.004 -8.644 3.668 1.00 93.75 81 LEU A C 1
ATOM 636 O O . LEU A 1 81 ? -4.327 -9.758 3.248 1.00 93.75 81 LEU A O 1
ATOM 640 N N . ALA A 1 82 ? -3.307 -8.477 4.791 1.00 93.94 82 ALA A N 1
ATOM 641 C CA . ALA A 1 82 ? -2.855 -9.563 5.656 1.00 93.94 82 ALA A CA 1
ATOM 642 C C . ALA A 1 82 ? -4.032 -10.410 6.156 1.00 93.94 82 ALA A C 1
ATOM 644 O O . ALA A 1 82 ? -4.000 -11.635 6.057 1.00 93.94 82 ALA A O 1
ATOM 645 N N . LEU A 1 83 ? -5.127 -9.773 6.592 1.00 93.19 83 LEU A N 1
ATOM 646 C CA . LEU A 1 83 ? -6.350 -10.474 6.995 1.00 93.19 83 LEU A CA 1
ATOM 647 C C . LEU A 1 83 ? -6.969 -11.292 5.860 1.00 93.19 83 LEU A C 1
ATOM 649 O O . LEU A 1 83 ? -7.362 -12.438 6.076 1.00 93.19 83 LEU A O 1
ATOM 653 N N . LYS A 1 84 ? -7.069 -10.715 4.657 1.00 91.81 84 LYS A N 1
ATOM 654 C CA . LYS A 1 84 ? -7.602 -11.420 3.478 1.00 91.81 84 LYS A CA 1
ATOM 655 C C . LYS A 1 84 ? -6.719 -12.596 3.069 1.00 91.81 84 LYS A C 1
ATOM 657 O O . LYS A 1 84 ? -7.239 -13.610 2.614 1.00 91.81 84 LYS A O 1
ATOM 662 N N . SER A 1 85 ? -5.414 -12.453 3.272 1.00 92.69 85 SER A N 1
ATOM 663 C CA . SER A 1 85 ? -4.401 -13.443 2.903 1.00 92.69 85 SER A CA 1
ATOM 664 C C . SER A 1 85 ? -4.086 -14.435 4.022 1.00 92.69 85 SER A C 1
ATOM 666 O O . SER A 1 85 ? -3.310 -15.354 3.812 1.00 92.69 85 SER A O 1
ATOM 668 N N . LYS A 1 86 ? -4.714 -14.279 5.196 1.00 93.31 86 LYS A N 1
ATOM 669 C CA . LYS A 1 86 ? -4.505 -15.103 6.398 1.00 93.31 86 LYS A CA 1
ATOM 670 C C . LYS A 1 86 ? -3.049 -15.144 6.892 1.00 93.31 86 LYS A C 1
ATOM 672 O O . LYS A 1 86 ? -2.668 -16.117 7.542 1.00 93.31 86 LYS A O 1
ATOM 677 N N . VAL A 1 87 ? -2.293 -14.074 6.643 1.00 92.81 87 VAL A N 1
ATOM 678 C CA . VAL A 1 87 ? -0.917 -13.900 7.133 1.00 92.81 87 VAL A CA 1
ATOM 679 C C . VAL A 1 87 ? -0.901 -14.020 8.657 1.00 92.81 87 VAL A C 1
ATOM 681 O O . VAL A 1 87 ? -1.724 -13.409 9.350 1.00 92.81 87 VAL A O 1
ATOM 684 N N . GLN A 1 88 ? 0.010 -14.836 9.169 1.00 91.50 88 GLN A N 1
ATOM 685 C CA . GLN A 1 88 ? 0.287 -14.995 10.587 1.00 91.50 88 GLN A CA 1
ATOM 686 C C . GLN A 1 88 ? 1.363 -13.998 11.038 1.00 91.50 88 GLN A C 1
ATOM 688 O O . GLN A 1 88 ? 2.218 -13.606 10.250 1.00 91.50 88 GLN A O 1
ATOM 693 N N . PRO A 1 89 ? 1.390 -13.617 12.327 1.00 88.00 89 PRO A N 1
ATOM 694 C CA . PRO A 1 89 ? 2.421 -12.721 12.856 1.00 88.00 89 PRO A CA 1
ATOM 695 C C . PRO A 1 89 ? 3.865 -13.233 12.735 1.00 88.00 89 PRO A C 1
ATOM 697 O O . PRO A 1 89 ? 4.786 -12.455 12.949 1.00 88.00 89 PRO A O 1
ATOM 700 N N . THR A 1 90 ? 4.050 -14.532 12.496 1.00 89.81 90 THR A N 1
ATOM 701 C CA . THR A 1 90 ? 5.353 -15.195 12.335 1.00 89.81 90 THR A CA 1
ATOM 702 C C . THR A 1 90 ? 5.795 -15.311 10.881 1.00 89.81 90 THR A C 1
ATOM 704 O O . THR A 1 90 ? 6.891 -15.802 10.641 1.00 89.81 90 THR A O 1
ATOM 707 N N . ASP A 1 91 ? 4.938 -14.944 9.929 1.00 92.25 91 ASP A N 1
ATOM 708 C CA . ASP A 1 91 ? 5.264 -15.052 8.512 1.00 92.25 91 ASP A CA 1
ATOM 709 C C . ASP A 1 91 ? 6.204 -13.911 8.112 1.00 92.25 91 ASP A C 1
ATOM 711 O O . ASP A 1 91 ? 6.004 -12.759 8.506 1.00 92.25 91 ASP A O 1
ATOM 715 N N . GLU A 1 92 ? 7.201 -14.231 7.294 1.00 87.75 92 GLU A N 1
ATOM 716 C CA . GLU A 1 92 ? 8.067 -13.238 6.665 1.00 87.75 92 GLU A CA 1
ATOM 717 C C . GLU A 1 92 ? 7.298 -12.553 5.530 1.00 87.75 92 GLU A C 1
ATOM 719 O O . GLU A 1 92 ? 6.801 -13.209 4.609 1.00 87.75 92 GLU A O 1
ATOM 724 N N . VAL A 1 93 ? 7.173 -11.226 5.593 1.00 95.12 93 VAL A N 1
ATOM 725 C CA . VAL A 1 93 ? 6.481 -10.444 4.561 1.00 95.12 93 VAL A CA 1
ATOM 726 C C . VAL A 1 93 ? 7.482 -9.581 3.811 1.00 95.12 93 VAL A C 1
ATOM 728 O O . VAL A 1 93 ? 8.125 -8.708 4.391 1.00 95.12 93 VAL A O 1
ATOM 731 N N . ILE A 1 94 ? 7.552 -9.791 2.499 1.00 96.50 94 ILE A N 1
ATOM 732 C CA . ILE A 1 94 ? 8.254 -8.910 1.567 1.00 96.50 94 ILE A CA 1
ATOM 733 C C . ILE A 1 94 ? 7.220 -8.000 0.908 1.00 96.50 94 ILE A C 1
ATOM 735 O O . ILE A 1 94 ? 6.213 -8.467 0.368 1.00 96.50 94 ILE A O 1
ATOM 739 N N . VAL A 1 95 ? 7.463 -6.693 0.935 1.00 96.75 95 VAL A N 1
ATOM 740 C CA . VAL A 1 95 ? 6.633 -5.705 0.244 1.00 96.75 95 VAL A CA 1
ATOM 741 C C . VAL A 1 95 ? 7.349 -5.231 -1.010 1.00 96.75 95 VAL A C 1
ATOM 743 O O . VAL A 1 95 ? 8.433 -4.663 -0.948 1.00 96.75 95 VAL A O 1
ATOM 746 N N . ILE A 1 96 ? 6.693 -5.392 -2.156 1.00 95.25 96 ILE A N 1
ATOM 747 C CA . ILE A 1 96 ? 7.123 -4.789 -3.418 1.00 95.25 96 ILE A CA 1
ATOM 748 C C . ILE A 1 96 ? 6.185 -3.622 -3.714 1.00 95.25 96 ILE A C 1
ATOM 750 O O . ILE A 1 96 ? 4.966 -3.792 -3.793 1.00 95.25 96 ILE A O 1
ATOM 754 N N . THR A 1 97 ? 6.741 -2.425 -3.859 1.00 94.56 97 THR A N 1
ATOM 755 C CA . THR A 1 97 ? 5.984 -1.202 -4.155 1.00 94.56 97 THR A CA 1
ATOM 756 C C . THR A 1 97 ? 6.782 -0.297 -5.090 1.00 94.56 97 THR A C 1
ATOM 758 O O . THR A 1 97 ? 7.886 -0.644 -5.513 1.00 94.56 97 THR A O 1
ATOM 761 N N . GLY A 1 98 ? 6.229 0.858 -5.458 1.00 92.00 98 GLY A N 1
ATOM 762 C CA . GLY A 1 98 ? 6.901 1.747 -6.391 1.00 92.00 98 GLY A CA 1
ATOM 763 C C . GLY A 1 98 ? 6.621 3.228 -6.221 1.00 92.00 98 GLY A C 1
ATOM 764 O O . GLY A 1 98 ? 5.571 3.649 -5.726 1.00 92.00 98 GLY A O 1
ATOM 765 N N . VAL A 1 99 ? 7.584 4.005 -6.701 1.00 91.81 99 VAL A N 1
ATOM 766 C CA . VAL A 1 99 ? 7.557 5.468 -6.781 1.00 91.81 99 VAL A CA 1
ATOM 767 C C . VAL A 1 99 ? 7.579 5.911 -8.251 1.00 91.81 99 VAL A C 1
ATOM 769 O O . VAL A 1 99 ? 7.980 5.121 -9.113 1.00 91.81 99 VAL A O 1
ATOM 772 N N . PRO A 1 100 ? 7.152 7.146 -8.563 1.00 89.44 100 PRO A N 1
ATOM 773 C CA . PRO A 1 100 ? 7.437 7.774 -9.848 1.00 89.44 100 PRO A CA 1
ATOM 774 C C . PRO A 1 100 ? 8.915 7.638 -10.236 1.00 89.44 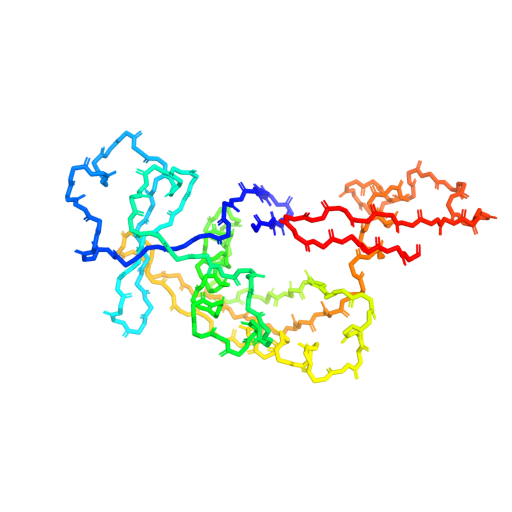100 PRO A C 1
ATOM 776 O O . PRO A 1 100 ? 9.798 7.640 -9.375 1.00 89.44 100 PRO A O 1
ATOM 779 N N . SER A 1 101 ? 9.200 7.524 -11.530 1.00 89.62 101 SER A N 1
ATOM 780 C CA . SER A 1 101 ? 10.545 7.203 -12.029 1.00 89.62 101 SER A CA 1
ATOM 781 C C . SER A 1 101 ? 11.610 8.214 -11.602 1.00 89.62 101 SER A C 1
ATOM 783 O O . SER A 1 101 ? 12.734 7.834 -11.281 1.00 89.62 101 SER A O 1
ATOM 785 N N . ASN A 1 102 ? 11.246 9.494 -11.508 1.00 89.81 102 ASN A N 1
ATOM 786 C CA . ASN A 1 102 ? 12.125 10.569 -11.038 1.00 89.81 102 ASN A CA 1
ATOM 787 C C . ASN A 1 102 ? 12.409 10.545 -9.519 1.00 89.81 102 ASN A C 1
ATOM 789 O O . ASN A 1 102 ? 13.315 11.245 -9.070 1.00 89.81 102 ASN A O 1
ATOM 793 N N . GLU A 1 103 ? 11.663 9.767 -8.729 1.00 91.75 103 GLU A N 1
ATOM 794 C CA . GLU A 1 103 ? 11.879 9.596 -7.285 1.00 91.75 103 GLU A CA 1
ATOM 795 C C . GLU A 1 103 ? 12.792 8.396 -6.966 1.00 91.75 103 GLU A C 1
ATOM 797 O O . GLU A 1 103 ? 13.236 8.241 -5.822 1.00 91.75 103 GLU A O 1
ATOM 802 N N . ILE A 1 104 ? 13.124 7.554 -7.949 1.00 93.94 104 ILE A N 1
ATOM 803 C CA . ILE A 1 104 ? 14.008 6.401 -7.744 1.00 93.94 104 ILE A CA 1
ATOM 804 C C . ILE A 1 104 ? 15.422 6.851 -7.375 1.00 93.94 104 ILE A C 1
ATOM 806 O O . ILE A 1 104 ? 16.006 7.728 -8.005 1.00 93.94 104 ILE A O 1
ATOM 810 N N . GLY A 1 105 ? 15.977 6.237 -6.325 1.00 92.25 105 GLY A N 1
ATOM 811 C CA . GLY A 1 105 ? 17.299 6.582 -5.793 1.00 92.25 105 GLY A CA 1
ATOM 812 C C . GLY A 1 105 ? 17.347 7.902 -5.015 1.00 92.25 105 GLY A C 1
ATOM 813 O O . GLY A 1 105 ? 18.428 8.325 -4.611 1.00 92.25 105 GLY A O 1
ATOM 814 N N . THR A 1 106 ? 16.203 8.552 -4.789 1.00 94.62 106 THR A N 1
ATOM 815 C CA . THR A 1 106 ? 16.106 9.797 -4.011 1.00 94.62 106 THR A CA 1
ATOM 816 C C . THR A 1 106 ? 15.668 9.538 -2.565 1.00 94.62 106 THR A C 1
ATOM 818 O O . THR A 1 106 ? 15.310 8.418 -2.193 1.00 94.62 106 THR A O 1
ATOM 821 N N . GLU A 1 107 ? 15.653 10.587 -1.735 1.00 95.19 107 GLU A N 1
ATOM 822 C CA . GLU A 1 107 ? 15.144 10.514 -0.357 1.00 95.19 107 GLU A CA 1
ATOM 823 C C . GLU A 1 107 ? 13.681 10.047 -0.303 1.00 95.19 107 GLU A C 1
ATOM 825 O O . GLU A 1 107 ? 13.333 9.264 0.571 1.00 95.19 107 GLU A O 1
ATOM 830 N N . ALA A 1 108 ? 12.859 10.414 -1.290 1.00 93.19 108 ALA A N 1
ATOM 831 C CA . ALA A 1 108 ? 11.465 9.989 -1.377 1.00 93.19 108 ALA A CA 1
ATOM 832 C C . ALA A 1 108 ? 11.308 8.454 -1.424 1.00 93.19 108 ALA A C 1
ATOM 834 O O . ALA A 1 108 ? 10.434 7.903 -0.754 1.00 93.19 108 ALA A O 1
ATOM 835 N N . ALA A 1 109 ? 12.179 7.744 -2.151 1.00 95.00 109 ALA A N 1
ATOM 836 C CA . ALA A 1 109 ? 12.181 6.280 -2.163 1.00 95.00 109 ALA A CA 1
ATOM 837 C C . ALA A 1 109 ? 12.562 5.694 -0.791 1.00 95.00 109 ALA A C 1
ATOM 839 O O . ALA A 1 109 ? 11.957 4.715 -0.351 1.00 95.00 109 ALA A O 1
ATOM 840 N N . ASN A 1 110 ? 13.518 6.316 -0.094 1.00 96.25 110 ASN A N 1
ATOM 841 C CA . ASN A 1 110 ? 13.921 5.909 1.255 1.00 96.25 110 ASN A CA 1
ATOM 842 C C . ASN A 1 110 ? 12.823 6.192 2.289 1.00 96.25 110 ASN A C 1
ATOM 844 O O . ASN A 1 110 ? 12.574 5.362 3.160 1.00 96.25 110 ASN A O 1
ATOM 848 N N . ASP A 1 111 ? 12.129 7.323 2.172 1.00 96.12 111 ASP A N 1
ATOM 849 C CA . ASP A 1 111 ? 10.993 7.657 3.026 1.00 96.12 111 ASP A CA 1
ATOM 850 C C . ASP A 1 111 ? 9.860 6.650 2.842 1.00 96.12 111 ASP A C 1
ATOM 852 O O . ASP A 1 111 ? 9.301 6.175 3.830 1.00 96.12 111 ASP A O 1
ATOM 856 N N . LEU A 1 112 ? 9.537 6.287 1.592 1.00 95.94 112 LEU A N 1
ATOM 857 C CA . LEU A 1 112 ? 8.537 5.260 1.309 1.00 95.94 112 LEU A CA 1
ATOM 858 C C . LEU A 1 112 ? 8.950 3.910 1.894 1.00 95.94 112 LEU A C 1
ATOM 860 O O . LEU A 1 112 ? 8.125 3.238 2.511 1.00 95.94 112 LEU A O 1
ATOM 864 N N . LYS A 1 113 ? 10.220 3.531 1.733 1.00 97.00 113 LYS A N 1
ATOM 865 C CA . LYS A 1 113 ? 10.777 2.308 2.311 1.00 97.00 113 LYS A CA 1
ATOM 866 C C . LYS A 1 113 ? 10.560 2.273 3.829 1.00 97.00 113 LYS A C 1
ATOM 868 O O . LYS A 1 113 ? 9.945 1.338 4.336 1.00 97.00 113 LYS A O 1
ATOM 873 N N . ALA A 1 114 ? 10.916 3.353 4.520 1.00 96.50 114 ALA A N 1
ATOM 874 C CA . ALA A 1 114 ? 10.736 3.493 5.963 1.00 96.50 114 ALA A CA 1
ATOM 875 C C . ALA A 1 114 ? 9.263 3.491 6.421 1.00 96.50 114 ALA A C 1
ATOM 877 O O . ALA A 1 114 ? 8.991 3.230 7.591 1.00 96.50 114 ALA A O 1
ATOM 878 N N . VAL A 1 115 ? 8.299 3.792 5.541 1.00 96.56 115 VAL A N 1
ATOM 879 C CA . VAL A 1 115 ? 6.867 3.661 5.868 1.00 96.56 115 VAL A CA 1
ATOM 880 C C . VAL A 1 115 ? 6.440 2.198 5.979 1.00 96.56 115 VAL A C 1
ATOM 882 O O . VAL A 1 115 ? 5.533 1.911 6.757 1.00 96.56 115 VAL A O 1
ATOM 885 N N . PHE A 1 116 ? 7.035 1.305 5.189 1.00 97.12 116 PHE A N 1
ATOM 886 C CA . PHE A 1 116 ? 6.644 -0.104 5.113 1.00 97.12 116 PHE A CA 1
ATOM 887 C C . PHE A 1 116 ? 7.491 -1.029 5.985 1.00 97.12 116 PHE A C 1
ATOM 889 O O . PHE A 1 116 ? 7.029 -2.118 6.295 1.00 97.12 116 PHE A O 1
ATOM 896 N N . GLU A 1 117 ? 8.724 -0.655 6.320 1.00 95.88 117 GLU A N 1
ATOM 897 C CA . GLU A 1 117 ? 9.631 -1.534 7.060 1.00 95.88 117 GLU A CA 1
ATOM 898 C C . GLU A 1 117 ? 9.215 -1.742 8.522 1.00 95.88 117 GLU A C 1
ATOM 900 O O . GLU A 1 117 ? 8.841 -0.807 9.236 1.00 95.88 117 GLU A O 1
ATOM 905 N N . GLY A 1 118 ? 9.381 -2.980 8.994 1.00 94.81 118 GLY A N 1
ATOM 906 C CA . GLY A 1 118 ? 9.217 -3.350 10.393 1.00 94.81 118 GLY A CA 1
ATOM 907 C C . GLY A 1 118 ? 7.805 -3.790 10.775 1.00 94.81 118 GLY A C 1
ATOM 908 O O . GLY A 1 118 ? 7.009 -4.268 9.964 1.00 94.81 118 GLY A O 1
ATOM 909 N N . LEU A 1 119 ? 7.515 -3.697 12.075 1.00 94.94 119 LEU A N 1
ATOM 910 C CA . LEU A 1 119 ? 6.303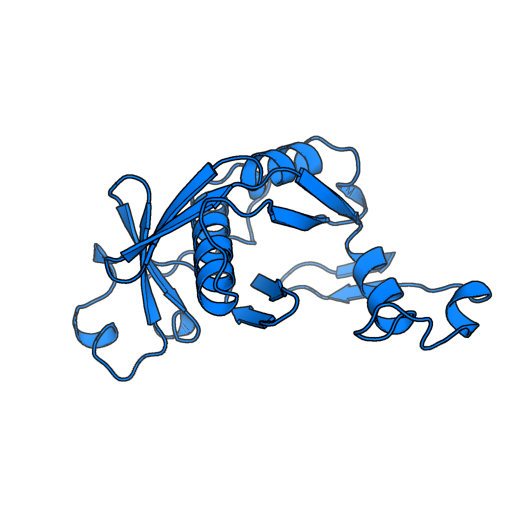 -4.254 12.664 1.00 94.94 119 LEU A CA 1
ATOM 911 C C . LEU A 1 119 ? 5.131 -3.268 12.609 1.00 94.94 119 LEU A C 1
ATOM 913 O O . LEU A 1 119 ? 5.084 -2.288 13.353 1.00 94.94 119 LEU A O 1
ATOM 917 N N . HIS A 1 120 ? 4.099 -3.625 11.852 1.00 96.38 120 HIS A N 1
ATOM 918 C CA . HIS A 1 120 ? 2.811 -2.941 11.852 1.00 96.38 120 HIS A CA 1
ATOM 919 C C . HIS A 1 120 ? 1.827 -3.660 12.774 1.00 96.38 120 HIS A C 1
ATOM 921 O O . HIS A 1 120 ? 1.476 -4.818 12.545 1.00 96.38 120 HIS A O 1
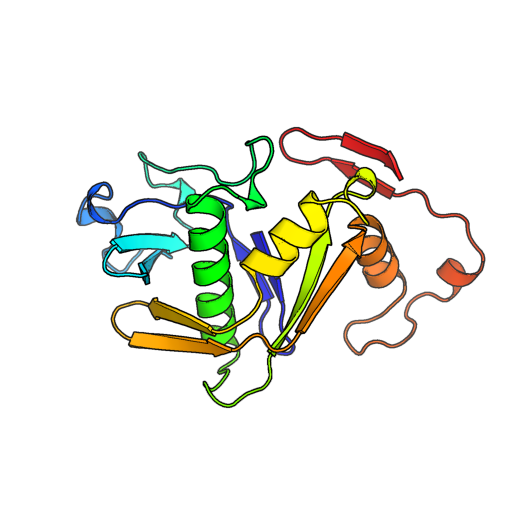ATOM 927 N N . THR A 1 121 ? 1.340 -2.968 13.807 1.00 96.81 121 THR A N 1
ATOM 928 C CA . THR A 1 121 ? 0.277 -3.467 14.693 1.00 96.81 121 THR A CA 1
ATOM 929 C C . THR A 1 121 ? -0.974 -2.613 14.530 1.00 96.81 121 THR A C 1
ATOM 931 O O . THR A 1 121 ? -0.975 -1.435 14.873 1.00 96.81 121 THR A O 1
ATOM 934 N N . VAL A 1 122 ? -2.054 -3.217 14.037 1.00 97.94 122 VAL A N 1
ATOM 935 C CA . VAL A 1 122 ? -3.330 -2.538 13.771 1.00 97.94 122 VAL A CA 1
ATOM 936 C C . VAL A 1 122 ? -4.462 -3.376 14.349 1.00 97.94 122 VAL A C 1
ATOM 938 O O . VAL A 1 122 ? -4.522 -4.577 14.089 1.00 97.94 122 VAL A O 1
ATOM 941 N N . LYS A 1 123 ? -5.394 -2.790 15.105 1.00 97.81 123 LYS A N 1
ATOM 942 C CA . LYS A 1 123 ? -6.644 -3.500 15.428 1.00 97.81 123 LYS A CA 1
ATOM 943 C C . LYS A 1 123 ? -7.659 -3.236 14.333 1.00 97.81 123 LYS A C 1
ATOM 945 O O . LYS A 1 123 ? -7.980 -2.085 14.076 1.00 97.81 123 LYS A O 1
ATOM 950 N N . VAL A 1 124 ? -8.186 -4.288 13.723 1.00 95.62 124 VAL A N 1
ATOM 951 C CA . VAL A 1 124 ? -9.234 -4.214 12.702 1.00 95.62 124 VAL A CA 1
ATOM 952 C C . VAL A 1 124 ? -10.512 -4.780 13.299 1.00 95.62 124 VAL A C 1
ATOM 954 O O . VAL A 1 124 ? -10.534 -5.945 13.696 1.00 95.62 124 VAL A O 1
ATOM 957 N N . ASP A 1 125 ? -11.555 -3.959 13.407 1.00 93.69 125 ASP A N 1
ATOM 958 C CA . ASP A 1 125 ? -12.826 -4.325 14.049 1.00 93.69 125 ASP A CA 1
ATOM 959 C C . ASP A 1 125 ? -12.624 -4.991 15.427 1.00 93.69 125 ASP A C 1
ATOM 961 O O . ASP A 1 125 ? -13.230 -6.007 15.766 1.00 93.69 125 ASP A O 1
ATOM 965 N N . GLY A 1 126 ? -11.698 -4.431 16.214 1.00 92.50 126 GLY A N 1
ATOM 966 C CA . GLY A 1 126 ? -11.332 -4.906 17.552 1.00 92.50 126 GLY A CA 1
ATOM 967 C C . GLY A 1 126 ? -10.348 -6.083 17.594 1.00 92.50 126 GLY A C 1
ATOM 968 O O . GLY A 1 126 ? -9.835 -6.396 18.668 1.00 92.50 126 GLY A O 1
ATOM 969 N N . LYS A 1 127 ? -10.020 -6.717 16.461 1.00 94.19 127 LYS A N 1
ATOM 970 C CA . LYS A 1 127 ? -9.033 -7.806 16.397 1.00 94.19 127 LYS A CA 1
ATOM 971 C C . LYS A 1 127 ? -7.645 -7.275 16.048 1.00 94.19 127 LYS A C 1
ATOM 973 O O . LYS A 1 127 ? -7.458 -6.691 14.986 1.00 94.19 127 LYS A O 1
ATOM 978 N N . THR A 1 128 ? -6.653 -7.543 16.893 1.00 96.38 128 THR A N 1
ATOM 979 C CA . THR A 1 128 ? -5.252 -7.201 16.608 1.00 96.38 128 THR A CA 1
ATOM 980 C C . THR A 1 128 ? -4.709 -8.007 15.428 1.00 96.38 128 THR A C 1
ATOM 982 O O . THR A 1 128 ? -4.769 -9.237 15.419 1.00 96.38 128 THR A O 1
ATOM 985 N N . VAL A 1 129 ? -4.134 -7.297 14.464 1.00 96.94 129 VAL A N 1
ATOM 986 C CA . VAL A 1 129 ? -3.395 -7.812 13.312 1.00 96.94 129 VAL A CA 1
ATOM 987 C C . VAL A 1 129 ? -1.968 -7.299 13.422 1.00 96.94 129 VAL A C 1
ATOM 989 O O . VAL A 1 129 ? -1.751 -6.112 13.674 1.00 96.94 129 VAL A O 1
ATOM 992 N N . LYS A 1 130 ? -1.004 -8.202 13.265 1.00 96.19 130 LYS A N 1
ATOM 993 C CA . LYS A 1 130 ? 0.421 -7.883 13.249 1.00 96.19 130 LYS A CA 1
ATOM 994 C C . LYS A 1 130 ? 1.005 -8.341 11.925 1.00 96.19 130 LYS A C 1
ATOM 996 O O . LYS A 1 130 ? 0.742 -9.471 11.524 1.00 96.19 130 LYS A O 1
ATOM 1001 N N . VAL A 1 131 ? 1.766 -7.469 11.283 1.00 96.56 131 VAL A N 1
ATOM 1002 C CA . VAL A 1 131 ? 2.474 -7.746 10.033 1.00 96.56 131 VAL A CA 1
ATOM 1003 C C . VAL A 1 131 ? 3.910 -7.295 10.241 1.00 96.56 131 VAL A C 1
ATOM 1005 O O . VAL A 1 131 ? 4.123 -6.112 10.499 1.00 96.56 131 VAL A O 1
ATOM 1008 N N . ASN A 1 132 ? 4.865 -8.223 10.195 1.00 95.50 132 ASN A N 1
ATOM 1009 C CA . ASN A 1 132 ? 6.283 -7.884 10.223 1.00 95.50 132 ASN A CA 1
ATOM 1010 C C . ASN A 1 132 ? 6.806 -7.864 8.790 1.00 95.50 132 ASN A C 1
ATOM 1012 O O . ASN A 1 132 ? 6.810 -8.898 8.126 1.00 95.50 132 ASN A O 1
ATOM 1016 N N . VAL A 1 133 ? 7.181 -6.686 8.304 1.00 96.94 133 VAL A N 1
ATOM 1017 C CA . VAL A 1 133 ? 7.756 -6.533 6.969 1.00 96.94 133 VAL A CA 1
ATOM 1018 C C . VAL A 1 133 ? 9.270 -6.631 7.089 1.00 96.94 133 VAL A C 1
ATOM 1020 O O . VAL A 1 133 ? 9.905 -5.738 7.650 1.00 96.94 133 VAL A O 1
ATOM 1023 N N . GLU A 1 134 ? 9.818 -7.730 6.578 1.00 95.88 134 GLU A N 1
ATOM 1024 C CA . GLU A 1 134 ? 11.254 -8.041 6.621 1.00 95.88 134 GLU A CA 1
ATOM 1025 C C . GLU A 1 134 ? 12.026 -7.270 5.552 1.00 95.88 134 GLU A C 1
ATOM 1027 O O . GLU A 1 134 ? 13.134 -6.791 5.785 1.00 95.88 134 GLU A O 1
ATOM 1032 N N . GLU A 1 135 ? 11.427 -7.124 4.370 1.00 96.81 135 GLU A N 1
ATOM 1033 C CA . GLU A 1 135 ? 12.069 -6.472 3.239 1.00 96.81 135 GLU A CA 1
ATOM 1034 C C . GLU A 1 135 ? 11.074 -5.624 2.452 1.00 96.81 135 GLU A C 1
ATOM 1036 O O . GLU A 1 135 ? 9.919 -6.000 2.230 1.00 96.81 135 GLU A O 1
ATOM 1041 N N . VAL A 1 136 ? 11.556 -4.470 1.992 1.00 97.69 136 VAL A N 1
ATOM 1042 C CA . VAL A 1 136 ? 10.817 -3.579 1.105 1.00 97.69 136 VAL A CA 1
ATOM 1043 C C . VAL A 1 136 ? 11.643 -3.313 -0.148 1.00 97.69 136 VAL A C 1
ATOM 1045 O O . VAL A 1 136 ? 12.726 -2.720 -0.090 1.00 97.69 136 VAL A O 1
ATOM 1048 N N . ILE A 1 137 ? 11.092 -3.715 -1.290 1.00 96.75 137 ILE A N 1
ATOM 1049 C CA . ILE A 1 137 ? 11.666 -3.519 -2.619 1.00 96.75 137 ILE A CA 1
ATOM 1050 C C . ILE A 1 137 ? 10.924 -2.361 -3.289 1.00 96.75 137 ILE A C 1
ATOM 1052 O O . ILE A 1 137 ? 9.711 -2.425 -3.510 1.00 96.75 137 ILE A O 1
ATOM 1056 N N . ILE A 1 138 ? 11.661 -1.296 -3.615 1.00 96.31 138 ILE A N 1
ATOM 1057 C CA . ILE A 1 138 ? 11.137 -0.115 -4.310 1.00 96.31 138 ILE A CA 1
ATOM 1058 C C . ILE A 1 138 ? 11.538 -0.174 -5.781 1.00 96.31 138 ILE A C 1
ATOM 1060 O O . ILE A 1 138 ? 12.724 -0.239 -6.102 1.00 96.31 138 ILE A O 1
ATOM 1064 N N . LEU A 1 139 ? 10.548 -0.105 -6.666 1.00 95.25 139 LEU A N 1
ATOM 1065 C CA . LEU A 1 139 ? 10.737 -0.126 -8.113 1.00 95.25 139 LEU A CA 1
ATOM 1066 C C . LEU A 1 139 ? 10.150 1.134 -8.775 1.00 95.25 139 LEU A C 1
ATOM 1068 O O . LEU A 1 139 ? 9.199 1.715 -8.245 1.00 95.25 139 LEU A O 1
ATOM 1072 N N . PRO A 1 140 ? 10.666 1.569 -9.941 1.00 93.06 140 PRO A N 1
ATOM 1073 C CA . PRO A 1 140 ? 9.982 2.578 -10.747 1.00 93.06 140 PRO A CA 1
ATOM 1074 C C . PRO A 1 140 ? 8.575 2.094 -11.122 1.00 93.06 140 PRO A C 1
ATOM 1076 O O . PRO A 1 140 ? 8.414 0.969 -11.583 1.00 93.06 140 PRO A O 1
ATOM 1079 N N . GLN A 1 141 ? 7.542 2.918 -10.974 1.00 89.94 141 GLN A N 1
ATOM 1080 C CA . GLN A 1 141 ? 6.165 2.520 -11.312 1.00 89.94 141 GLN A CA 1
ATOM 1081 C C . GLN A 1 141 ? 5.984 1.945 -12.736 1.00 89.94 141 GLN A C 1
ATOM 1083 O O . GLN A 1 141 ? 5.284 0.930 -12.860 1.00 89.94 141 GLN A O 1
ATOM 1088 N N . PRO A 1 142 ? 6.633 2.476 -13.795 1.00 91.56 142 PRO A N 1
ATOM 1089 C CA . PRO A 1 142 ? 6.520 1.915 -15.141 1.00 91.56 142 PRO A CA 1
ATOM 1090 C C . PRO A 1 142 ? 6.960 0.456 -15.252 1.00 91.56 142 PRO A C 1
ATOM 1092 O O . PRO A 1 142 ? 6.341 -0.295 -16.007 1.00 91.56 142 PRO A O 1
ATOM 1095 N N . ILE A 1 143 ? 7.967 0.015 -14.483 1.00 91.38 143 ILE A N 1
ATOM 1096 C CA . ILE A 1 143 ? 8.451 -1.370 -14.583 1.00 91.38 143 ILE A CA 1
ATOM 1097 C C . ILE A 1 143 ? 7.363 -2.361 -14.176 1.00 91.38 143 ILE A C 1
ATOM 1099 O O . ILE A 1 143 ? 7.204 -3.391 -14.819 1.00 91.38 143 ILE A O 1
ATOM 1103 N N . GLY A 1 144 ? 6.542 -2.023 -13.176 1.00 88.38 144 GLY A N 1
ATOM 1104 C CA . GLY A 1 144 ? 5.424 -2.862 -12.755 1.00 88.38 144 GLY A CA 1
ATOM 1105 C C . GLY A 1 144 ? 4.365 -2.989 -13.852 1.00 88.38 144 GLY A C 1
ATOM 1106 O O . GLY A 1 144 ? 3.794 -4.061 -14.038 1.00 88.38 144 GLY A O 1
ATOM 1107 N N . THR A 1 145 ? 4.144 -1.916 -14.615 1.00 89.69 145 THR A N 1
ATOM 1108 C CA . THR A 1 145 ? 3.225 -1.912 -15.761 1.00 89.69 145 THR A CA 1
ATOM 1109 C C . THR A 1 145 ? 3.744 -2.797 -16.890 1.00 89.69 145 THR A C 1
ATOM 1111 O O . THR A 1 145 ? 2.994 -3.633 -17.388 1.00 89.69 145 THR A O 1
ATOM 1114 N N . VAL A 1 146 ? 5.022 -2.659 -17.260 1.00 92.56 146 VAL A N 1
ATOM 1115 C CA . VAL A 1 146 ? 5.642 -3.472 -18.319 1.00 92.56 146 VAL A CA 1
ATOM 1116 C C . VAL A 1 146 ? 5.677 -4.948 -17.924 1.00 92.56 146 VAL A C 1
ATOM 1118 O O . VAL A 1 146 ? 5.221 -5.794 -18.689 1.00 92.56 146 VAL A O 1
ATOM 1121 N N . MET A 1 147 ? 6.121 -5.264 -16.704 1.00 92.19 147 MET A N 1
ATOM 1122 C CA . MET A 1 147 ? 6.169 -6.643 -16.208 1.00 92.19 147 MET A CA 1
ATOM 1123 C C . MET A 1 147 ? 4.781 -7.287 -16.156 1.00 92.19 147 MET A C 1
ATOM 1125 O O . MET A 1 147 ? 4.652 -8.469 -16.447 1.00 92.19 147 MET A O 1
ATOM 1129 N N . GLY A 1 148 ? 3.731 -6.517 -15.854 1.00 89.88 148 GLY A N 1
ATOM 1130 C CA . GLY A 1 148 ? 2.351 -7.005 -15.886 1.00 89.88 148 GLY A CA 1
ATOM 1131 C C . GLY A 1 148 ? 1.774 -7.236 -17.289 1.00 89.88 148 GLY A C 1
ATOM 1132 O O . GLY A 1 148 ? 0.670 -7.764 -17.392 1.00 89.88 148 GLY A O 1
ATOM 1133 N N . GLN A 1 149 ? 2.455 -6.802 -18.354 1.00 92.69 149 GLN A N 1
ATOM 1134 C CA . GLN A 1 149 ? 2.141 -7.186 -19.738 1.00 92.69 149 GLN A CA 1
ATOM 1135 C C . GLN A 1 149 ? 3.037 -8.331 -20.228 1.00 92.69 149 GLN A C 1
ATOM 1137 O O . GLN A 1 149 ? 2.587 -9.166 -21.005 1.00 92.69 149 GLN A O 1
ATOM 1142 N N . TYR A 1 150 ? 4.286 -8.363 -19.761 1.00 95.38 150 TYR A N 1
ATOM 1143 C CA . TYR A 1 150 ? 5.276 -9.367 -20.135 1.00 95.38 150 TYR A CA 1
ATOM 1144 C C . TYR A 1 150 ? 5.031 -10.731 -19.474 1.00 95.38 150 TYR A C 1
ATOM 1146 O O . TYR A 1 150 ? 5.198 -11.758 -20.129 1.00 95.38 150 TYR A O 1
ATOM 1154 N N . LEU A 1 151 ? 4.625 -10.755 -18.199 1.00 94.56 151 LEU A N 1
ATOM 1155 C CA . LEU A 1 151 ? 4.435 -11.976 -17.413 1.00 94.56 151 LEU A CA 1
ATOM 1156 C C . LEU A 1 151 ? 2.954 -12.304 -17.174 1.00 94.56 151 LEU A C 1
ATOM 1158 O O . LEU A 1 151 ? 2.113 -11.410 -17.056 1.00 94.56 151 LEU A O 1
ATOM 1162 N N . ASP A 1 152 ? 2.644 -13.594 -17.036 1.00 91.31 152 ASP A N 1
ATOM 1163 C CA . ASP A 1 152 ? 1.351 -14.074 -16.549 1.00 91.31 152 ASP A CA 1
ATOM 1164 C C . ASP A 1 152 ? 1.249 -14.018 -15.010 1.00 91.31 152 ASP A C 1
ATOM 1166 O O . ASP A 1 152 ? 2.118 -13.501 -14.303 1.00 91.31 152 ASP A O 1
ATOM 1170 N N . THR A 1 153 ? 0.138 -14.517 -14.457 1.00 86.12 153 THR A N 1
ATOM 1171 C CA . THR A 1 153 ? -0.089 -14.505 -13.005 1.00 86.12 153 THR A CA 1
ATOM 1172 C C . THR A 1 153 ? 0.763 -15.494 -12.222 1.00 86.12 153 THR A C 1
ATOM 1174 O O . THR A 1 153 ? 0.871 -15.315 -11.009 1.00 86.12 153 THR A O 1
ATOM 1177 N N . ASP A 1 154 ? 1.337 -16.489 -12.893 1.00 87.00 154 ASP A N 1
ATOM 1178 C CA . ASP A 1 154 ? 2.208 -17.509 -12.310 1.00 87.00 154 ASP A CA 1
ATOM 1179 C C . ASP A 1 154 ? 3.695 -17.116 -12.448 1.00 87.00 154 ASP A C 1
ATOM 1181 O O . ASP A 1 154 ? 4.575 -17.782 -11.906 1.00 87.00 154 ASP A O 1
ATOM 1185 N N . GLY A 1 155 ? 3.973 -15.991 -13.119 1.00 87.69 155 GLY A N 1
ATOM 1186 C CA . GLY A 1 155 ? 5.305 -15.418 -13.293 1.00 87.69 155 GLY A CA 1
ATOM 1187 C C . GLY A 1 155 ? 6.048 -15.929 -14.526 1.00 87.69 155 GLY A C 1
ATOM 1188 O O . GLY A 1 155 ? 7.250 -15.683 -14.641 1.00 87.69 155 GLY A O 1
ATOM 1189 N N . PHE A 1 156 ? 5.370 -16.622 -15.443 1.00 94.12 156 PHE A N 1
ATOM 1190 C CA . PHE A 1 156 ? 5.953 -17.059 -16.711 1.00 94.12 156 PHE A CA 1
ATOM 1191 C C . PHE A 1 156 ? 5.783 -16.001 -17.797 1.00 94.12 156 PHE A C 1
ATOM 1193 O O . PHE A 1 156 ? 4.908 -15.141 -17.716 1.00 94.12 156 PHE A O 1
ATOM 1200 N N . VAL A 1 157 ? 6.626 -16.068 -18.828 1.00 95.81 157 VAL A N 1
ATOM 1201 C CA . VAL A 1 157 ? 6.533 -15.179 -19.991 1.00 95.81 157 VAL A CA 1
ATOM 1202 C C . VAL A 1 157 ? 5.198 -15.399 -20.702 1.00 95.81 157 VAL A C 1
ATOM 1204 O O . VAL A 1 157 ? 4.936 -16.479 -21.228 1.00 95.81 157 VAL A O 1
ATOM 1207 N N . ALA A 1 158 ? 4.368 -14.358 -20.718 1.00 95.69 158 ALA A N 1
ATOM 1208 C CA . ALA A 1 158 ? 3.101 -14.313 -21.437 1.00 95.69 158 ALA A CA 1
ATOM 1209 C C . ALA A 1 158 ? 3.260 -13.726 -22.847 1.00 95.69 158 ALA A C 1
ATOM 1211 O O . ALA A 1 158 ? 2.530 -14.120 -23.758 1.00 95.69 158 ALA A O 1
ATOM 1212 N N . ASP A 1 159 ? 4.192 -12.784 -23.029 1.00 94.62 159 ASP A N 1
ATOM 1213 C CA . ASP A 1 159 ? 4.407 -12.088 -24.301 1.00 94.62 159 ASP A CA 1
ATOM 1214 C C . ASP A 1 159 ? 5.888 -11.748 -24.535 1.00 94.62 159 ASP A C 1
ATOM 1216 O O . ASP A 1 159 ? 6.368 -10.671 -24.181 1.00 94.62 159 ASP A O 1
ATOM 1220 N N . GLU A 1 160 ? 6.604 -12.667 -25.184 1.00 95.12 160 GLU A N 1
ATOM 1221 C CA . GLU A 1 160 ? 8.036 -12.564 -25.520 1.00 95.12 160 GLU A CA 1
ATOM 1222 C C . GLU A 1 160 ? 8.399 -11.325 -26.359 1.00 95.12 160 GLU A C 1
ATOM 1224 O O . GLU A 1 160 ? 9.541 -10.878 -26.352 1.00 95.12 160 GLU A O 1
ATOM 1229 N N . ARG A 1 161 ? 7.432 -10.686 -27.037 1.00 94.50 161 ARG A N 1
ATOM 1230 C CA . ARG A 1 161 ? 7.698 -9.486 -27.852 1.00 94.50 161 ARG A CA 1
ATOM 1231 C C . ARG A 1 161 ? 8.265 -8.337 -27.023 1.00 94.50 161 ARG A C 1
ATOM 1233 O O . ARG A 1 161 ? 8.983 -7.502 -27.568 1.00 94.50 161 ARG A O 1
ATOM 1240 N N . TYR A 1 162 ? 7.943 -8.281 -25.730 1.00 92.56 162 TYR A N 1
ATOM 1241 C CA . TYR A 1 162 ? 8.453 -7.266 -24.807 1.00 92.56 162 TYR A CA 1
ATOM 1242 C C . TYR A 1 162 ? 9.978 -7.323 -24.612 1.00 92.56 162 TYR A C 1
ATOM 1244 O O . TYR A 1 162 ? 10.546 -6.343 -24.135 1.00 92.56 162 TYR A O 1
ATOM 1252 N N . GLU A 1 163 ? 10.645 -8.409 -25.017 1.00 92.44 163 GLU A N 1
ATOM 1253 C CA . GLU A 1 163 ? 12.106 -8.551 -24.955 1.00 92.44 163 GLU A CA 1
ATOM 1254 C C . GLU A 1 163 ? 12.831 -7.731 -26.039 1.00 92.44 163 GLU A C 1
ATOM 1256 O O . GLU A 1 163 ? 13.937 -7.243 -25.805 1.00 92.44 163 GLU A O 1
ATOM 1261 N N . ASP A 1 164 ? 12.192 -7.517 -27.196 1.00 94.38 164 ASP A N 1
ATOM 1262 C CA . ASP A 1 164 ? 12.830 -6.930 -28.386 1.00 94.38 164 ASP A CA 1
ATOM 1263 C C . ASP A 1 164 ? 12.290 -5.543 -28.780 1.00 94.38 164 ASP A C 1
ATOM 1265 O O . ASP A 1 164 ? 12.856 -4.858 -29.641 1.00 94.38 164 ASP A O 1
ATOM 1269 N N . ILE A 1 165 ? 11.177 -5.104 -28.188 1.00 92.00 165 ILE A N 1
ATOM 1270 C CA . ILE A 1 165 ? 10.524 -3.837 -28.547 1.00 92.00 165 ILE A CA 1
ATOM 1271 C C . ILE A 1 165 ? 10.919 -2.697 -27.609 1.00 92.00 165 ILE A C 1
ATOM 1273 O O . ILE A 1 165 ? 11.224 -2.875 -26.434 1.00 92.00 165 ILE A O 1
ATOM 1277 N N . ARG A 1 166 ? 10.825 -1.467 -28.121 1.00 91.25 166 ARG A N 1
ATOM 1278 C CA . ARG A 1 166 ? 10.829 -0.274 -27.269 1.00 91.25 166 ARG A CA 1
ATOM 1279 C C . ARG A 1 166 ? 9.423 -0.028 -26.745 1.00 91.25 166 ARG A C 1
ATOM 1281 O O . ARG A 1 166 ? 8.482 0.051 -27.533 1.00 91.25 166 ARG A O 1
ATOM 1288 N N . VAL A 1 167 ? 9.307 0.145 -25.436 1.00 91.06 167 VAL A N 1
ATOM 1289 C CA . VAL A 1 167 ? 8.045 0.436 -24.752 1.00 91.06 167 VAL A CA 1
ATOM 1290 C C . VAL A 1 167 ? 8.133 1.830 -24.152 1.00 91.06 167 VAL A C 1
ATOM 1292 O O . VAL A 1 167 ? 9.114 2.141 -23.487 1.00 91.06 167 VAL A O 1
ATOM 1295 N N . GLY A 1 168 ? 7.117 2.653 -24.403 1.00 90.00 168 GLY A N 1
ATOM 1296 C CA . GLY A 1 168 ? 6.871 3.878 -23.646 1.00 90.00 168 GLY A CA 1
ATOM 1297 C C . GLY A 1 168 ? 5.644 3.684 -22.762 1.00 90.00 168 GLY A C 1
ATOM 1298 O O . GLY A 1 168 ? 4.669 3.057 -23.190 1.00 90.00 168 GLY A O 1
ATOM 1299 N N . VAL A 1 169 ? 5.687 4.203 -21.541 1.00 89.69 169 VAL A N 1
ATOM 1300 C CA . VAL A 1 169 ? 4.606 4.124 -20.558 1.00 89.69 169 VAL A CA 1
ATOM 1301 C C . VAL A 1 169 ? 4.087 5.529 -20.284 1.00 89.69 169 VAL A C 1
ATOM 1303 O O . VAL A 1 169 ? 4.841 6.434 -19.946 1.00 89.69 169 VAL A O 1
ATOM 1306 N N . ILE A 1 170 ? 2.774 5.704 -20.425 1.00 86.38 170 ILE A N 1
ATOM 1307 C CA . ILE A 1 170 ? 2.082 6.953 -20.099 1.00 86.38 170 ILE A CA 1
ATOM 1308 C C . ILE A 1 170 ? 1.159 6.668 -18.918 1.00 86.38 170 ILE A C 1
ATOM 1310 O O . ILE A 1 170 ? 0.163 5.959 -19.085 1.00 86.38 170 ILE A O 1
ATOM 1314 N N . ASP A 1 171 ? 1.480 7.202 -17.740 1.00 80.06 171 ASP A N 1
ATOM 1315 C CA . ASP A 1 171 ? 0.622 7.110 -16.557 1.00 80.06 171 ASP A CA 1
ATOM 1316 C C . ASP A 1 171 ? -0.167 8.410 -16.372 1.00 80.06 171 ASP A C 1
ATOM 1318 O O . ASP A 1 171 ? 0.395 9.501 -16.281 1.00 80.06 171 ASP A O 1
ATOM 1322 N N . ILE A 1 172 ? -1.495 8.293 -16.328 1.00 80.81 172 ILE A N 1
ATOM 1323 C CA . ILE A 1 172 ? -2.418 9.413 -16.135 1.00 80.81 172 ILE A CA 1
ATOM 1324 C C . ILE A 1 172 ? -3.102 9.229 -14.779 1.00 80.81 172 ILE A C 1
ATOM 1326 O O . ILE A 1 172 ? -4.100 8.514 -14.640 1.00 80.81 172 ILE A O 1
ATOM 1330 N N . GLY A 1 173 ? -2.550 9.897 -13.769 1.00 72.62 173 GLY A N 1
ATOM 1331 C CA . GLY A 1 173 ? -3.046 9.901 -12.399 1.00 72.62 173 GLY A CA 1
ATOM 1332 C C . GLY A 1 173 ? -4.117 10.965 -12.139 1.00 72.62 173 GLY A C 1
ATOM 1333 O O . GLY A 1 173 ? -4.479 11.768 -12.992 1.00 72.62 173 GLY A O 1
ATOM 1334 N N . THR A 1 174 ? -4.610 11.029 -10.895 1.00 66.88 174 THR A N 1
ATOM 1335 C CA . THR A 1 174 ? -5.651 11.996 -10.457 1.00 66.88 174 THR A CA 1
ATOM 1336 C C . THR A 1 174 ? -5.185 13.468 -10.481 1.00 66.88 174 THR A C 1
ATOM 1338 O O . THR A 1 174 ? -5.973 14.373 -10.229 1.00 66.88 174 THR A O 1
ATOM 1341 N N . GLY A 1 175 ? -3.917 13.721 -10.803 1.00 63.19 175 GLY A N 1
ATOM 1342 C CA . GLY A 1 175 ? -3.353 15.062 -10.981 1.00 63.19 175 GLY A CA 1
ATOM 1343 C C . GLY A 1 175 ? -1.931 15.061 -11.546 1.00 63.19 175 GLY A C 1
ATOM 1344 O O . GLY A 1 175 ? -1.247 16.073 -11.442 1.00 63.19 175 GLY A O 1
ATOM 1345 N N . THR A 1 176 ? -1.477 13.934 -12.099 1.00 63.62 176 THR A N 1
ATOM 1346 C CA . THR A 1 176 ? -0.141 13.768 -12.681 1.00 63.62 176 THR A CA 1
ATOM 1347 C C . THR A 1 176 ? -0.278 13.147 -14.064 1.00 63.62 176 THR A C 1
ATOM 1349 O O . THR A 1 176 ? -1.235 12.421 -14.348 1.00 63.62 176 THR A O 1
ATOM 1352 N N . THR A 1 177 ? 0.647 13.482 -14.952 1.00 74.38 177 THR A N 1
ATOM 1353 C CA . THR A 1 177 ? 0.830 12.789 -16.223 1.00 74.38 177 THR A CA 1
ATOM 1354 C C . THR A 1 177 ? 2.315 12.549 -16.359 1.00 74.38 177 THR A C 1
ATOM 1356 O O . THR A 1 177 ? 3.069 13.504 -16.538 1.00 74.38 177 THR A O 1
ATOM 1359 N N . ASP A 1 178 ? 2.703 11.291 -16.226 1.00 73.75 178 ASP A N 1
ATOM 1360 C CA . ASP A 1 178 ? 4.088 10.853 -16.276 1.00 73.75 178 ASP A CA 1
ATOM 1361 C C . ASP A 1 178 ? 4.298 10.090 -17.592 1.00 73.75 178 ASP A C 1
ATOM 1363 O O . ASP A 1 178 ? 3.445 9.301 -18.011 1.00 73.75 178 ASP A O 1
ATOM 1367 N N . LEU A 1 179 ? 5.396 10.394 -18.284 1.00 76.75 179 LEU A N 1
ATOM 1368 C CA . LEU A 1 179 ? 5.813 9.740 -19.522 1.00 76.75 179 LEU A CA 1
ATOM 1369 C C . LEU A 1 179 ? 7.226 9.214 -19.302 1.00 76.75 179 LEU A C 1
ATOM 1371 O O . LEU A 1 179 ? 8.147 10.012 -19.121 1.00 76.75 179 LEU A O 1
ATOM 1375 N N . ASP A 1 180 ? 7.361 7.896 -19.357 1.00 75.50 180 ASP A N 1
ATOM 1376 C CA . ASP A 1 180 ? 8.619 7.163 -19.223 1.00 75.50 180 ASP A CA 1
ATOM 1377 C C . ASP A 1 180 ? 8.889 6.289 -20.456 1.00 75.50 180 ASP A C 1
ATOM 1379 O O . ASP A 1 180 ? 7.917 5.754 -21.045 1.00 75.50 180 ASP A O 1
#

InterPro domains:
  IPR040607 Actin-like protein, N-terminal [PF17989] (7-144)
  IPR043129 ATPase, nucleotide binding domain [SSF53067] (11-151)

Radius of gyration: 17.57 Å; chains: 1; bounding box: 43×35×49 Å

Sequence (180 aa):
IKGRSEVASGVLPSLVAFKKDVGESITGKKTKLKTYEIEGIEYVWGKDITKVKDVFATYGFQNRYKEPLYKVLTSIALADLALKSKVQPTDEVIVITGVPSNEIGTEAANDLKAVFEGLHTVKVDGKTVKVNVEEVIILPQPIGTVMGQYLDTDGFVADERYEDIRVGVIDIGTGTTDLD

Organism: Cronobacter sakazakii (NCBI:txid28141)

Foldseek 3Di:
DWDDDLQDTDDFAQKKAFVVLFDPVAPPDPDQKWWKDDPNTIIIGGRCVVVRDDIDHQPPDDLSLPDPSSLVVLLVVVQVNCVSVVPDLPDEDEAEEEDAPVCPPHVSQVSNQVSPAAWRWMQINNRTDIDHHHYYHYDHPVVVVLQPQQADSVGDGPDPVSVPDDDWDWDDDPPDTDID

pLDDT: mean 89.59, std 9.09, range [52.5, 97.94]